Protein AF-A0A1X7AMV6-F1 (afdb_monomer_lite)

Foldseek 3Di:
DDDVPDDLVLLQVLLVQLLCLLQVVQLVVLQVQLVVLVPDPQSQVSLVVCVVVNVVSVVVSVVSHRVVLVVLVVVCVVPVDPVSVVVSVVSCCVRVNPVNCCPSNVSNCNSNVSSVCSNPPVVCVVVVVCVVVVVD

Secondary structure (DSSP, 8-state):
---TT--HHHHHHHHHHHHHIIIIIIIIHHHHHHHHHTTSS-HHHHHHHHHHHHHHHHHHHGGGS-HHHHHHHHHHHHH--HHHHHHHHHHIIIIISHHHHHHH-HHHHHHHHHHHHHHH-GGGHHHHHHHHHH--

Structure (mmCIF, N/CA/C/O backbone):
data_AF-A0A1X7AMV6-F1
#
_entry.id   AF-A0A1X7AMV6-F1
#
loop_
_atom_site.group_PDB
_atom_site.id
_atom_site.type_symbol
_atom_site.label_atom_id
_atom_site.label_alt_id
_atom_site.label_comp_id
_atom_site.label_asym_id
_atom_site.label_entity_id
_atom_site.label_seq_id
_atom_site.pdbx_PDB_ins_code
_atom_site.Cartn_x
_atom_site.Cartn_y
_atom_site.Cartn_z
_atom_site.occupancy
_atom_site.B_iso_or_equiv
_atom_site.auth_seq_id
_atom_site.auth_comp_id
_atom_site.auth_asym_id
_atom_site.auth_atom_id
_atom_site.pdbx_PDB_model_num
ATOM 1 N N . MET A 1 1 ? -23.800 1.524 16.140 1.00 41.34 1 MET A N 1
ATOM 2 C CA . MET A 1 1 ? -23.591 0.950 17.479 1.00 41.34 1 MET A CA 1
ATOM 3 C C . MET A 1 1 ? -22.561 1.845 18.140 1.00 41.34 1 MET A C 1
ATOM 5 O O . MET A 1 1 ? -21.385 1.708 17.845 1.00 41.34 1 MET A O 1
ATOM 9 N N . GLU A 1 2 ? -23.011 2.855 18.884 1.00 38.16 2 GLU A N 1
ATOM 10 C CA . GLU A 1 2 ? -22.119 3.739 19.643 1.00 38.16 2 GLU A CA 1
ATOM 11 C C . GLU A 1 2 ? -21.668 2.972 20.886 1.00 38.16 2 GLU A C 1
ATOM 13 O O . GLU A 1 2 ? -22.328 2.997 21.925 1.00 38.16 2 GLU A O 1
ATOM 18 N N . SER A 1 3 ? -20.580 2.209 20.779 1.00 48.19 3 SER A N 1
ATOM 19 C CA . SER A 1 3 ? -19.886 1.807 21.995 1.00 48.19 3 SER A CA 1
ATOM 20 C C . SER A 1 3 ? -19.134 3.044 22.480 1.00 48.19 3 SER A C 1
ATOM 22 O O . SER A 1 3 ? -18.329 3.614 21.750 1.00 48.19 3 SER A O 1
ATOM 24 N N . LYS A 1 4 ? -19.378 3.477 23.721 1.00 54.88 4 LYS A N 1
ATOM 25 C CA . LYS A 1 4 ? -18.646 4.568 24.404 1.00 54.88 4 LYS A CA 1
ATOM 26 C C . LYS A 1 4 ? -17.132 4.300 24.571 1.00 54.88 4 LYS A C 1
ATOM 28 O O . LYS A 1 4 ? -16.484 4.935 25.393 1.00 54.88 4 LYS A O 1
ATOM 33 N N . LEU A 1 5 ? -16.591 3.316 23.858 1.00 59.78 5 LEU A N 1
ATOM 34 C CA . LEU A 1 5 ? -15.212 2.863 23.929 1.00 59.78 5 LEU A CA 1
ATOM 35 C C . LEU A 1 5 ? -14.311 3.603 22.930 1.00 59.78 5 LEU A C 1
ATOM 37 O O . LEU A 1 5 ? -13.149 3.801 23.256 1.00 59.78 5 LEU A O 1
ATOM 41 N N . PHE A 1 6 ? -14.822 4.034 21.764 1.00 67.62 6 PHE A N 1
ATOM 42 C CA . PHE A 1 6 ? -14.016 4.692 20.721 1.00 67.62 6 PHE A CA 1
ATOM 43 C C . PHE A 1 6 ? -14.846 5.663 19.869 1.00 67.62 6 PHE A C 1
ATOM 45 O O . PHE A 1 6 ? -16.023 5.403 19.615 1.00 67.62 6 PHE A O 1
ATOM 52 N N . ASP A 1 7 ? -14.222 6.741 19.385 1.00 80.00 7 ASP A N 1
ATOM 53 C CA . ASP A 1 7 ? -14.816 7.629 18.379 1.00 80.00 7 ASP A CA 1
ATOM 54 C C . ASP A 1 7 ? -14.616 7.029 16.974 1.00 80.00 7 ASP A C 1
ATOM 56 O O . ASP A 1 7 ? -13.498 6.764 16.520 1.00 80.00 7 ASP A O 1
ATOM 60 N N . GLU A 1 8 ? -15.721 6.769 16.275 1.00 80.38 8 GLU A N 1
ATOM 61 C CA . GLU A 1 8 ? -15.685 6.207 14.927 1.00 80.38 8 GLU A CA 1
ATOM 62 C C . GLU A 1 8 ? -15.066 7.179 13.905 1.00 80.38 8 GLU A C 1
ATOM 64 O O . GLU A 1 8 ? -14.459 6.733 12.923 1.00 80.38 8 GLU A O 1
ATOM 69 N N . GLU A 1 9 ? -15.176 8.491 14.126 1.00 84.56 9 GLU A N 1
ATOM 70 C CA . GLU A 1 9 ? -14.576 9.488 13.241 1.00 84.56 9 GLU A CA 1
ATOM 71 C C . GLU A 1 9 ? -13.046 9.483 13.360 1.00 84.56 9 GLU A C 1
ATOM 73 O O . GLU A 1 9 ? -12.362 9.573 12.335 1.00 84.56 9 GLU A O 1
ATOM 78 N N . ASP A 1 10 ? -12.500 9.252 14.557 1.00 86.00 10 ASP A N 1
ATOM 79 C CA . ASP A 1 10 ? -11.055 9.096 14.766 1.00 86.00 10 ASP A CA 1
ATOM 80 C C . ASP A 1 10 ? -10.520 7.874 14.009 1.00 86.00 10 ASP A C 1
ATOM 82 O O . ASP A 1 10 ? -9.574 7.980 13.222 1.00 86.00 10 ASP A O 1
ATOM 86 N N . ILE A 1 11 ? -11.193 6.724 14.128 1.00 85.06 11 ILE A N 1
ATOM 87 C CA . ILE A 1 11 ? -10.824 5.491 13.408 1.00 85.06 11 ILE A CA 1
ATOM 88 C C . ILE A 1 11 ? -10.857 5.711 11.891 1.00 85.06 11 ILE A C 1
ATOM 90 O O . ILE A 1 11 ? -9.979 5.247 11.153 1.00 85.06 11 ILE A O 1
ATOM 94 N N . LYS A 1 12 ? -11.865 6.434 11.399 1.00 87.62 12 LYS A N 1
ATOM 95 C CA . LYS A 1 12 ? -11.992 6.772 9.980 1.00 87.62 12 LYS A CA 1
ATOM 96 C C . LYS A 1 12 ? -10.848 7.671 9.509 1.00 87.62 12 LYS A C 1
ATOM 98 O O . LYS A 1 12 ? -10.331 7.448 8.411 1.00 87.62 12 LYS A O 1
ATOM 103 N N . GLN A 1 13 ? -10.432 8.651 10.309 1.00 89.56 13 GLN A N 1
ATOM 104 C CA . GLN A 1 13 ? -9.290 9.510 9.994 1.00 89.56 13 GLN A CA 1
ATOM 105 C C . GLN A 1 13 ? -7.965 8.741 10.016 1.00 89.56 13 GLN A C 1
ATOM 107 O O . GLN A 1 13 ? -7.150 8.914 9.109 1.00 89.56 13 GLN A O 1
ATOM 112 N N . GLU A 1 14 ? -7.751 7.862 10.993 1.00 89.81 14 GLU A N 1
ATOM 113 C CA . GLU A 1 14 ? -6.565 7.003 11.054 1.00 89.81 14 GLU A CA 1
ATOM 114 C C . GLU A 1 14 ? -6.486 6.064 9.847 1.00 89.81 14 GLU A C 1
ATOM 116 O O . GLU A 1 14 ? -5.452 5.978 9.182 1.00 89.81 14 GLU A O 1
ATOM 121 N N . ALA A 1 15 ? -7.596 5.406 9.503 1.00 88.31 15 ALA A N 1
ATOM 122 C CA . ALA A 1 15 ? -7.674 4.551 8.326 1.00 88.31 15 ALA A CA 1
ATOM 123 C C . ALA A 1 15 ? -7.447 5.341 7.031 1.00 88.31 15 ALA A C 1
ATOM 125 O O . ALA A 1 15 ? -6.820 4.837 6.098 1.00 88.31 15 ALA A O 1
ATOM 126 N N . LYS A 1 16 ? -7.926 6.588 6.959 1.00 90.25 16 LYS A N 1
ATOM 127 C CA . LYS A 1 16 ? -7.638 7.477 5.831 1.00 90.25 16 LYS A CA 1
ATOM 128 C C . LYS A 1 16 ? -6.142 7.782 5.744 1.00 90.25 16 LYS A C 1
ATOM 130 O O . LYS A 1 16 ? -5.568 7.544 4.691 1.00 90.25 16 LYS A O 1
ATOM 135 N N . LYS A 1 17 ? -5.498 8.203 6.838 1.00 90.88 17 LYS A N 1
ATOM 136 C CA . LYS A 1 17 ? -4.045 8.464 6.878 1.00 90.88 17 LYS A CA 1
ATOM 137 C C . LYS A 1 17 ? -3.231 7.243 6.448 1.00 90.88 17 LYS A C 1
ATOM 139 O O . LYS A 1 17 ? -2.273 7.382 5.692 1.00 90.88 17 LYS A O 1
ATOM 144 N N . HIS A 1 18 ? -3.633 6.050 6.884 1.00 90.62 18 HIS A N 1
ATOM 145 C CA . HIS A 1 18 ? -3.000 4.804 6.464 1.00 90.62 18 HIS A CA 1
ATOM 146 C C . HIS A 1 18 ? -3.110 4.580 4.946 1.00 90.62 18 HIS A C 1
ATOM 148 O O . HIS A 1 18 ? -2.109 4.312 4.285 1.00 90.62 18 HIS A O 1
ATOM 154 N N . ASN A 1 19 ? -4.307 4.740 4.377 1.00 90.56 19 ASN A N 1
ATOM 155 C CA . ASN A 1 19 ? -4.531 4.607 2.933 1.00 90.56 19 ASN A CA 1
ATOM 156 C C . ASN A 1 19 ? -3.805 5.700 2.125 1.00 90.56 19 ASN A C 1
ATOM 158 O O . ASN A 1 19 ? -3.222 5.417 1.080 1.00 90.56 19 ASN A O 1
ATOM 162 N N . ASP A 1 20 ? -3.779 6.936 2.623 1.00 91.75 20 ASP A N 1
ATOM 163 C CA . ASP A 1 20 ? -3.054 8.048 2.002 1.00 91.75 20 ASP A CA 1
ATOM 164 C C . ASP A 1 20 ? -1.542 7.760 1.969 1.00 91.75 20 ASP A C 1
ATOM 166 O O . ASP A 1 20 ? -0.889 8.007 0.951 1.00 91.75 20 ASP A O 1
ATOM 170 N N . PHE A 1 21 ? -0.994 7.157 3.034 1.00 92.25 21 PHE A N 1
ATOM 171 C CA . PHE A 1 21 ? 0.393 6.686 3.076 1.00 92.25 21 PHE A CA 1
ATOM 172 C C . PHE A 1 21 ? 0.648 5.531 2.097 1.00 92.25 21 PHE A C 1
ATOM 174 O O . PHE A 1 21 ? 1.665 5.532 1.408 1.00 92.25 21 PHE A O 1
ATOM 181 N N . LEU A 1 22 ? -0.266 4.563 1.976 1.00 92.06 22 LEU A N 1
ATOM 182 C CA . LEU A 1 22 ? -0.136 3.487 0.985 1.00 92.06 22 LEU A CA 1
ATOM 183 C C . LEU A 1 22 ? -0.124 4.042 -0.444 1.00 92.06 22 LEU A C 1
ATOM 185 O O . LEU A 1 22 ? 0.738 3.675 -1.237 1.00 92.06 22 LEU A O 1
ATOM 189 N N . ASN A 1 23 ? -1.035 4.952 -0.781 1.00 93.19 23 ASN A N 1
ATOM 190 C CA . ASN A 1 23 ? -1.095 5.533 -2.120 1.00 93.19 23 ASN A CA 1
ATOM 191 C C . ASN A 1 23 ? 0.102 6.434 -2.428 1.00 93.19 23 ASN A C 1
ATOM 193 O O . ASN A 1 23 ? 0.735 6.284 -3.470 1.00 93.19 23 ASN A O 1
ATOM 197 N N . THR A 1 24 ? 0.408 7.370 -1.533 1.00 89.75 24 THR A N 1
ATOM 198 C CA . THR A 1 24 ? 1.400 8.421 -1.794 1.00 89.75 24 THR A CA 1
ATOM 199 C C . THR A 1 24 ? 2.798 7.979 -1.391 1.00 89.75 24 THR A C 1
ATOM 201 O O . THR A 1 24 ? 3.740 8.116 -2.160 1.00 89.75 24 THR A O 1
ATOM 204 N N . GLY A 1 25 ? 2.947 7.420 -0.192 1.00 88.88 25 GLY A N 1
ATOM 205 C CA . GLY A 1 25 ? 4.232 6.936 0.299 1.00 88.88 25 GLY A CA 1
ATOM 206 C C . GLY A 1 25 ? 4.694 5.716 -0.484 1.00 88.88 25 GLY A C 1
ATOM 207 O O . GLY A 1 25 ? 5.783 5.720 -1.038 1.00 88.88 25 GLY A O 1
ATOM 208 N N . VAL A 1 26 ? 3.866 4.677 -0.582 1.00 92.88 26 VAL A N 1
ATOM 209 C CA . VAL A 1 26 ? 4.289 3.447 -1.264 1.00 92.88 26 VAL A CA 1
ATOM 210 C C . VAL A 1 26 ? 4.036 3.521 -2.771 1.00 92.88 26 VAL A C 1
ATOM 212 O O . VAL A 1 26 ? 4.968 3.336 -3.549 1.00 92.88 26 VAL A O 1
ATOM 215 N N . GLY A 1 27 ? 2.802 3.797 -3.196 1.00 94.44 27 GLY A N 1
ATOM 216 C CA . GLY A 1 27 ? 2.397 3.753 -4.604 1.00 94.44 27 GLY A CA 1
ATOM 217 C C . GLY A 1 27 ? 3.162 4.731 -5.488 1.00 94.44 27 GLY A C 1
ATOM 218 O O . GLY A 1 27 ? 3.868 4.315 -6.405 1.00 94.44 27 GLY A O 1
ATOM 219 N N . LEU A 1 28 ? 3.067 6.027 -5.189 1.00 95.25 28 LEU A N 1
ATOM 220 C CA . LEU A 1 28 ? 3.703 7.072 -5.994 1.00 95.25 28 LEU A CA 1
ATOM 221 C C . LEU A 1 28 ? 5.232 6.946 -6.013 1.00 95.25 28 LEU A C 1
ATOM 223 O O . LEU A 1 28 ? 5.836 7.102 -7.074 1.00 95.25 28 LEU A O 1
ATOM 227 N N . ILE A 1 29 ? 5.866 6.637 -4.876 1.00 94.69 29 ILE A N 1
ATOM 228 C CA . ILE A 1 29 ? 7.326 6.467 -4.831 1.00 94.69 29 ILE A CA 1
ATOM 229 C C . ILE A 1 29 ? 7.749 5.229 -5.625 1.00 94.69 29 ILE A C 1
ATOM 231 O O . ILE A 1 29 ? 8.671 5.325 -6.431 1.00 94.69 29 ILE A O 1
ATOM 235 N N . SER A 1 30 ? 7.057 4.095 -5.469 1.00 95.19 30 SER A N 1
ATOM 236 C CA . SER A 1 30 ? 7.356 2.879 -6.244 1.00 95.19 30 SER A CA 1
ATOM 237 C C . SER A 1 30 ? 7.195 3.123 -7.743 1.00 95.19 30 SER A C 1
ATOM 239 O O . SER A 1 30 ? 8.060 2.732 -8.523 1.00 95.19 30 SER A O 1
ATOM 241 N N . PHE A 1 31 ? 6.137 3.834 -8.145 1.00 95.62 31 PHE A N 1
ATOM 242 C CA . PHE A 1 31 ? 5.919 4.225 -9.535 1.00 95.62 31 PHE A CA 1
ATOM 243 C C . PHE A 1 31 ? 7.034 5.137 -10.061 1.00 95.62 31 PHE A C 1
ATOM 245 O O . PHE A 1 31 ? 7.583 4.887 -11.129 1.00 95.62 31 PHE A O 1
ATOM 252 N N . THR A 1 32 ? 7.409 6.167 -9.301 1.00 95.38 32 THR A N 1
ATOM 253 C CA . THR A 1 32 ? 8.454 7.121 -9.702 1.00 95.38 32 THR A CA 1
ATOM 254 C C . THR A 1 32 ? 9.815 6.435 -9.824 1.00 95.38 32 THR A C 1
ATOM 256 O O . THR A 1 32 ? 10.546 6.675 -10.785 1.00 95.38 32 THR A O 1
ATOM 259 N N . LEU A 1 33 ? 10.148 5.538 -8.889 1.00 94.44 33 LEU A N 1
ATOM 260 C CA . LEU A 1 33 ? 11.366 4.732 -8.955 1.00 94.44 33 LEU A CA 1
ATOM 261 C C . LEU A 1 33 ? 11.354 3.814 -10.174 1.00 94.44 33 LEU A C 1
ATOM 263 O O . LEU A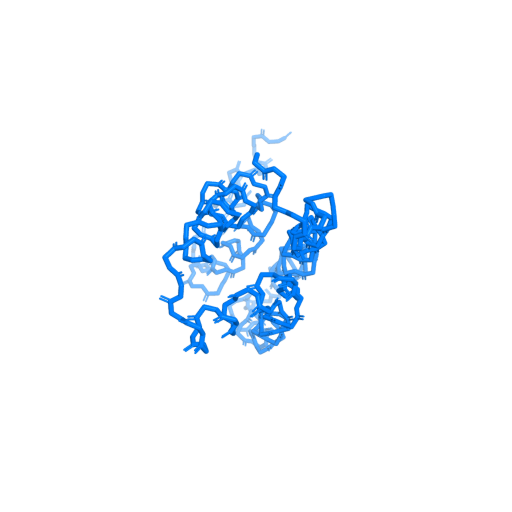 1 33 ? 12.330 3.791 -10.915 1.00 94.44 33 LEU A O 1
ATOM 267 N N . ALA A 1 34 ? 10.249 3.109 -10.417 1.00 93.31 34 ALA A N 1
ATOM 268 C CA . ALA A 1 34 ? 10.092 2.250 -11.586 1.00 93.31 34 ALA A CA 1
ATOM 269 C C . ALA A 1 34 ? 10.265 3.032 -12.894 1.00 93.31 34 ALA A C 1
ATOM 271 O O . ALA A 1 34 ? 11.032 2.617 -13.757 1.00 93.31 34 ALA A O 1
ATOM 272 N N . LEU A 1 35 ? 9.613 4.193 -13.012 1.00 94.19 35 LEU A N 1
ATOM 273 C CA . LEU A 1 35 ? 9.729 5.070 -14.175 1.00 94.19 35 LEU A CA 1
ATOM 274 C C . LEU A 1 35 ? 11.170 5.555 -14.374 1.00 94.19 35 LEU A C 1
ATOM 276 O O . LEU A 1 35 ? 11.662 5.589 -15.494 1.00 94.19 35 LEU A O 1
ATOM 280 N N . THR A 1 36 ? 11.867 5.873 -13.284 1.00 93.88 36 THR A N 1
ATOM 281 C CA . THR A 1 36 ? 13.280 6.272 -13.326 1.00 93.88 36 THR A CA 1
ATOM 282 C C . THR A 1 36 ? 14.180 5.113 -13.759 1.00 93.88 36 THR A C 1
ATOM 284 O O . THR A 1 36 ? 15.126 5.326 -14.512 1.00 93.88 36 THR A O 1
ATOM 287 N N . CYS A 1 37 ? 13.882 3.882 -13.327 1.00 92.69 37 CYS A N 1
ATOM 288 C CA . CYS A 1 37 ? 14.634 2.686 -13.713 1.00 92.69 37 CYS A CA 1
ATOM 289 C C . CY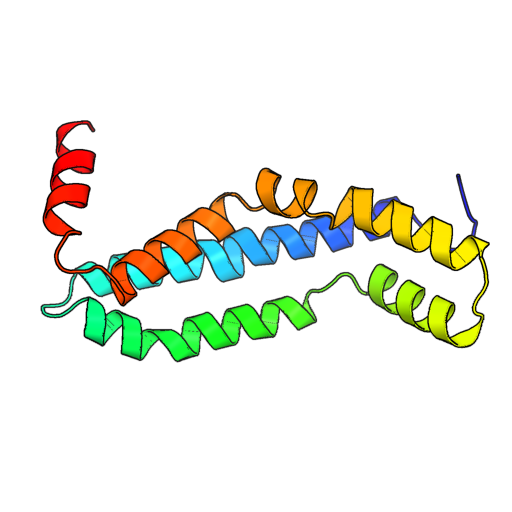S A 1 37 ? 14.576 2.435 -15.226 1.00 92.69 37 CYS A C 1
ATOM 291 O O . CYS A 1 37 ? 15.577 2.012 -15.795 1.00 92.69 37 CYS A O 1
ATOM 293 N N . LEU A 1 38 ? 13.456 2.756 -15.885 1.00 89.94 38 LEU A N 1
ATOM 294 C CA . LEU A 1 38 ? 13.305 2.620 -17.341 1.00 89.94 38 LEU A CA 1
ATOM 295 C C . LEU A 1 38 ? 14.276 3.486 -18.154 1.00 89.94 38 LEU A C 1
ATOM 297 O O . LEU A 1 38 ? 14.554 3.163 -19.302 1.00 89.94 38 LEU A O 1
ATOM 301 N N . SER A 1 39 ? 14.821 4.555 -17.571 1.00 90.00 39 SER A N 1
ATOM 302 C CA . SER A 1 39 ? 15.792 5.429 -18.241 1.00 90.00 39 SER A CA 1
ATOM 303 C C . SER A 1 39 ? 17.220 4.867 -18.264 1.00 90.00 39 SER A C 1
ATOM 305 O O . SER A 1 39 ? 18.107 5.484 -18.853 1.00 90.00 39 SER A O 1
ATOM 307 N N . PHE A 1 40 ? 17.482 3.743 -17.590 1.00 89.50 40 PHE A N 1
ATOM 308 C CA . PHE A 1 40 ? 18.797 3.102 -17.566 1.00 89.50 40 PHE A CA 1
ATOM 309 C C . PHE A 1 40 ? 18.922 2.038 -18.659 1.00 89.50 40 PHE A C 1
ATOM 311 O O . PHE A 1 40 ? 17.936 1.459 -19.093 1.00 89.50 40 PHE A O 1
ATOM 318 N N . ASN A 1 41 ? 20.161 1.714 -19.041 1.00 87.62 41 ASN A N 1
ATOM 319 C CA . ASN A 1 41 ? 20.448 0.665 -20.031 1.00 87.62 41 ASN A CA 1
ATOM 320 C C . ASN A 1 41 ? 19.981 -0.736 -19.593 1.00 87.62 41 ASN A C 1
ATOM 322 O O . ASN A 1 41 ? 19.772 -1.601 -20.433 1.00 87.62 41 ASN A O 1
ATOM 326 N N . ASP A 1 42 ? 19.881 -0.969 -18.282 1.00 88.31 42 ASP A N 1
ATOM 327 C CA . ASP A 1 42 ? 19.351 -2.204 -17.699 1.00 88.31 42 ASP A CA 1
ATOM 328 C C . ASP A 1 42 ? 18.369 -1.843 -16.565 1.00 88.31 42 ASP A C 1
ATOM 330 O O . ASP A 1 42 ? 18.757 -1.754 -15.390 1.00 88.31 42 ASP A O 1
ATOM 334 N N . PRO A 1 43 ? 17.097 -1.572 -16.913 1.00 90.25 43 PRO A N 1
ATOM 335 C CA . PRO A 1 43 ? 16.043 -1.213 -15.971 1.00 90.25 43 PRO A CA 1
ATOM 336 C C . PRO A 1 43 ? 15.807 -2.251 -14.884 1.00 90.25 43 PRO A C 1
ATOM 338 O O . PRO A 1 43 ? 15.478 -1.886 -13.756 1.00 90.25 43 PRO A O 1
ATOM 341 N N . GLN A 1 44 ? 16.018 -3.534 -15.184 1.00 90.75 44 GLN A N 1
ATOM 342 C CA . GLN A 1 44 ? 15.842 -4.604 -14.213 1.00 90.75 44 GLN A CA 1
ATOM 343 C C . GLN A 1 44 ? 16.898 -4.525 -13.108 1.00 90.75 44 GLN A C 1
ATOM 345 O O . GLN A 1 44 ? 16.561 -4.593 -11.924 1.00 90.75 44 GLN A O 1
ATOM 350 N N . LYS A 1 45 ? 18.176 -4.341 -13.466 1.00 89.19 45 LYS A N 1
ATOM 351 C CA . LYS A 1 45 ? 19.248 -4.156 -12.473 1.00 89.19 45 LYS A CA 1
ATOM 352 C C . LYS A 1 45 ? 19.064 -2.872 -11.670 1.00 89.19 45 LYS A C 1
ATOM 354 O O . LYS A 1 45 ? 19.286 -2.887 -10.459 1.00 89.19 45 LYS A O 1
ATOM 359 N N . ALA A 1 46 ? 18.634 -1.786 -12.314 1.00 93.50 46 ALA A N 1
ATOM 360 C CA . ALA A 1 46 ? 18.311 -0.538 -11.624 1.00 93.50 46 ALA A CA 1
ATOM 361 C C . ALA A 1 46 ? 17.160 -0.737 -10.622 1.00 93.50 46 ALA A C 1
ATOM 363 O O . ALA A 1 46 ? 17.282 -0.364 -9.454 1.00 93.50 46 ALA A O 1
ATOM 364 N N . ALA A 1 47 ? 16.087 -1.419 -11.033 1.00 93.44 47 ALA A N 1
ATOM 365 C CA . ALA A 1 47 ? 14.979 -1.757 -10.152 1.00 93.44 47 ALA A CA 1
ATOM 366 C C . ALA A 1 47 ? 15.447 -2.638 -8.992 1.00 93.44 47 ALA A C 1
ATOM 368 O O . ALA A 1 47 ? 15.145 -2.319 -7.847 1.00 93.44 47 ALA A O 1
ATOM 369 N N . LEU A 1 48 ? 16.249 -3.676 -9.243 1.00 93.31 48 LEU A N 1
ATOM 370 C CA . LEU A 1 48 ? 16.796 -4.542 -8.196 1.00 93.31 48 LEU A CA 1
ATOM 371 C C . LEU A 1 48 ? 17.618 -3.754 -7.164 1.00 93.31 48 LEU A C 1
ATOM 373 O O . LEU A 1 48 ? 17.500 -4.004 -5.966 1.00 93.31 48 LEU A O 1
ATOM 377 N N . LEU A 1 49 ? 18.400 -2.765 -7.606 1.00 94.00 49 LEU A N 1
ATOM 378 C CA . LEU A 1 49 ? 19.141 -1.868 -6.717 1.00 94.00 49 LEU A CA 1
ATOM 379 C C . LEU A 1 49 ? 18.208 -0.976 -5.881 1.00 94.00 49 LEU A C 1
ATOM 381 O O . LEU A 1 49 ? 18.485 -0.718 -4.711 1.00 94.00 49 LEU A O 1
ATOM 385 N N . CYS A 1 50 ? 17.090 -0.528 -6.456 1.00 93.62 50 CYS A N 1
ATOM 386 C CA . CYS A 1 50 ? 16.068 0.255 -5.758 1.00 93.62 50 CYS A CA 1
ATOM 387 C C . CYS A 1 50 ? 15.142 -0.591 -4.862 1.00 93.62 50 CYS A C 1
ATOM 389 O O . CYS A 1 50 ? 14.411 -0.029 -4.043 1.00 93.62 50 CYS A O 1
ATOM 391 N N . PHE A 1 51 ? 15.173 -1.923 -4.964 1.00 92.94 51 PHE A N 1
ATOM 392 C CA . PHE A 1 51 ? 14.267 -2.817 -4.234 1.00 92.94 51 PHE A CA 1
ATOM 393 C C . PHE A 1 51 ? 14.325 -2.656 -2.709 1.00 92.94 51 PHE A C 1
ATOM 395 O O . PHE A 1 51 ? 13.261 -2.572 -2.090 1.00 92.94 51 PHE A O 1
ATOM 402 N N . PRO A 1 52 ? 15.504 -2.521 -2.069 1.00 94.25 52 PRO A N 1
ATOM 403 C CA . PRO A 1 52 ? 15.579 -2.266 -0.632 1.00 94.25 52 PRO A CA 1
ATOM 404 C C . PRO A 1 52 ? 14.877 -0.970 -0.203 1.00 94.25 52 PRO A C 1
ATOM 406 O O . PRO A 1 52 ? 14.330 -0.916 0.897 1.00 94.25 52 PRO A O 1
ATOM 409 N N . ILE A 1 53 ? 14.847 0.056 -1.063 1.00 93.56 53 ILE A N 1
ATOM 410 C CA . ILE A 1 53 ? 14.158 1.325 -0.784 1.00 93.56 53 ILE A CA 1
ATOM 411 C C . ILE A 1 53 ? 12.646 1.091 -0.769 1.00 93.56 53 ILE A C 1
ATOM 413 O O . ILE A 1 53 ? 11.981 1.431 0.209 1.00 93.56 53 ILE A O 1
ATOM 417 N N . VAL A 1 54 ? 12.113 0.449 -1.813 1.00 92.81 54 VAL A N 1
ATOM 418 C CA . VAL A 1 54 ? 10.684 0.102 -1.903 1.00 92.81 54 VAL A CA 1
ATOM 419 C C . VAL A 1 54 ? 10.267 -0.789 -0.729 1.00 92.81 54 VAL A C 1
ATOM 421 O O . VAL A 1 54 ? 9.249 -0.533 -0.083 1.00 92.81 54 VAL A O 1
ATOM 424 N N . LEU A 1 55 ? 11.087 -1.787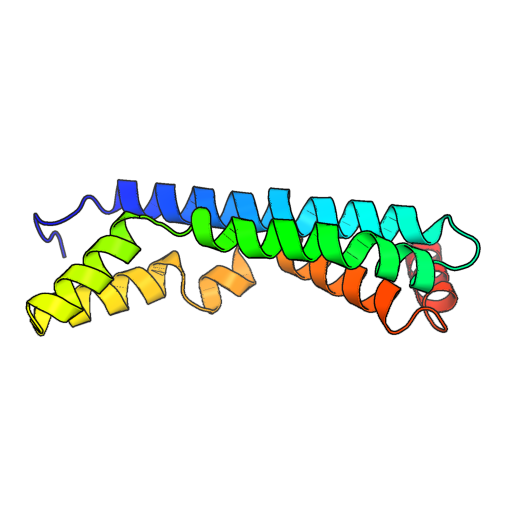 -0.387 1.00 92.25 55 LEU A N 1
ATOM 425 C CA . LEU A 1 55 ? 10.852 -2.663 0.758 1.00 92.25 55 LEU A CA 1
ATOM 426 C C . LEU A 1 55 ? 10.872 -1.894 2.088 1.00 92.25 55 LEU A C 1
ATOM 428 O O . LEU A 1 55 ? 10.015 -2.127 2.939 1.00 92.25 55 LEU A O 1
ATOM 432 N N . GLY A 1 56 ? 11.802 -0.956 2.271 1.00 93.06 56 GLY A N 1
ATOM 433 C CA . GLY A 1 56 ? 11.872 -0.112 3.465 1.00 93.06 56 GLY A CA 1
ATOM 434 C C . GLY A 1 56 ? 10.607 0.727 3.670 1.00 93.06 56 GLY A C 1
ATOM 435 O O . GLY A 1 56 ? 10.071 0.780 4.779 1.00 93.06 56 GLY A O 1
ATOM 436 N N . ILE A 1 57 ? 10.076 1.314 2.596 1.00 91.50 57 ILE A N 1
ATOM 437 C CA . ILE A 1 57 ? 8.832 2.100 2.636 1.00 91.50 57 ILE A CA 1
ATOM 438 C C . ILE A 1 57 ? 7.627 1.190 2.933 1.00 91.50 57 ILE A C 1
ATOM 440 O O . ILE A 1 57 ? 6.783 1.529 3.765 1.00 91.50 57 ILE A O 1
ATOM 444 N N . LEU A 1 58 ? 7.572 -0.004 2.330 1.00 88.81 58 LEU A N 1
ATOM 445 C CA . LEU A 1 58 ? 6.551 -1.015 2.632 1.00 88.81 58 LEU A CA 1
ATOM 446 C C . LEU A 1 58 ? 6.575 -1.442 4.106 1.00 88.81 58 LEU A C 1
ATOM 448 O O . LEU A 1 58 ? 5.526 -1.562 4.740 1.00 88.81 58 LEU A O 1
ATOM 452 N N . LEU A 1 59 ? 7.760 -1.639 4.685 1.00 89.56 59 LEU A N 1
ATOM 453 C CA . LEU A 1 59 ? 7.894 -1.944 6.110 1.00 89.56 59 LEU A CA 1
ATOM 454 C C . LEU A 1 59 ? 7.431 -0.768 6.980 1.00 89.56 59 LEU A C 1
ATOM 456 O O . LEU A 1 59 ? 6.761 -0.986 7.990 1.00 89.56 59 LEU A O 1
ATOM 460 N N . GLN A 1 60 ? 7.706 0.470 6.567 1.00 89.06 60 GLN A N 1
ATOM 461 C CA . GLN A 1 60 ? 7.243 1.672 7.261 1.00 89.06 60 GLN A CA 1
ATOM 462 C C . GLN A 1 60 ? 5.713 1.842 7.213 1.00 89.06 60 GLN A C 1
ATOM 464 O O . GLN A 1 60 ? 5.134 2.405 8.148 1.00 89.06 60 GLN A O 1
ATOM 469 N N . ALA A 1 61 ? 5.029 1.289 6.204 1.00 85.38 61 ALA A N 1
ATOM 470 C CA . ALA A 1 61 ? 3.564 1.269 6.157 1.00 85.38 61 ALA A CA 1
ATOM 471 C C . ALA A 1 61 ? 2.952 0.536 7.362 1.00 85.38 61 ALA A C 1
ATOM 473 O O . ALA A 1 61 ? 1.876 0.908 7.830 1.00 85.38 61 ALA A O 1
ATOM 474 N N . ARG A 1 62 ? 3.664 -0.447 7.938 1.00 81.81 62 ARG A N 1
ATOM 475 C CA . ARG A 1 62 ? 3.225 -1.144 9.161 1.00 81.81 62 ARG A CA 1
ATOM 476 C C . ARG A 1 62 ? 3.176 -0.222 10.378 1.00 81.81 62 ARG A C 1
ATOM 478 O O . ARG A 1 62 ? 2.339 -0.429 11.250 1.00 81.81 62 ARG A O 1
ATOM 485 N N . ASN A 1 63 ? 4.038 0.791 10.431 1.00 82.94 63 ASN A N 1
ATOM 486 C CA . ASN A 1 63 ? 4.054 1.767 11.524 1.00 82.94 63 ASN A CA 1
ATOM 487 C C . ASN A 1 63 ? 2.924 2.795 11.401 1.00 82.94 63 ASN A C 1
ATOM 489 O O . ASN A 1 63 ? 2.529 3.379 12.401 1.00 82.94 63 ASN A O 1
ATOM 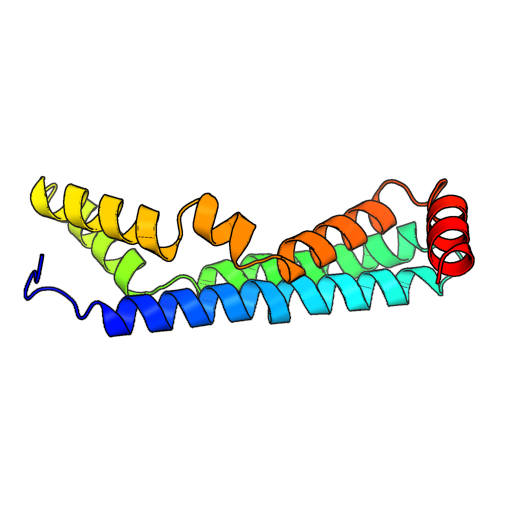493 N N . HIS A 1 64 ? 2.376 2.974 10.197 1.00 82.94 64 HIS A N 1
ATOM 494 C CA . HIS A 1 64 ? 1.222 3.835 9.931 1.00 82.94 64 HIS A CA 1
ATOM 495 C C . HIS A 1 64 ? -0.115 3.098 10.076 1.00 82.94 64 HIS A C 1
ATOM 497 O O . HIS A 1 64 ? -1.148 3.615 9.654 1.00 82.94 64 HIS A O 1
ATOM 503 N N . PHE A 1 65 ? -0.114 1.869 10.598 1.00 84.44 65 PHE A N 1
ATOM 504 C CA . PHE A 1 65 ? -1.349 1.136 10.854 1.00 84.44 65 PHE A CA 1
ATOM 505 C C . PHE A 1 65 ? -2.181 1.861 11.930 1.00 84.44 65 PHE A C 1
ATOM 507 O O . PHE A 1 65 ? -1.586 2.293 12.921 1.00 84.44 65 PHE A O 1
ATOM 514 N N . PRO A 1 66 ? -3.517 1.977 11.780 1.00 85.12 66 PRO A N 1
ATOM 515 C CA . PRO A 1 66 ? -4.364 2.716 12.718 1.00 85.12 66 PRO A CA 1
ATOM 516 C C . PRO A 1 66 ? -4.160 2.266 14.177 1.00 85.12 66 PRO A C 1
ATOM 518 O O . PRO A 1 66 ? -4.406 1.089 14.485 1.00 85.12 66 PRO A O 1
ATOM 521 N N . PRO A 1 67 ? -3.676 3.149 15.073 1.00 84.25 67 PRO A N 1
ATOM 522 C CA . PRO A 1 67 ? -3.374 2.778 16.451 1.00 84.25 67 PRO A CA 1
ATOM 523 C C . PRO A 1 67 ? -4.618 2.325 17.213 1.00 84.25 67 PRO A C 1
ATOM 525 O O . PRO A 1 67 ? -4.526 1.344 17.948 1.00 84.25 67 PRO A O 1
ATOM 528 N N . THR A 1 68 ? -5.794 2.900 16.950 1.00 83.69 68 THR A N 1
ATOM 529 C CA . THR A 1 68 ? -7.029 2.492 17.633 1.00 83.69 68 THR A CA 1
ATOM 530 C C . THR A 1 68 ? -7.394 1.035 17.315 1.00 83.69 68 THR A C 1
ATOM 532 O O . THR A 1 68 ? -7.729 0.244 18.197 1.00 83.69 68 THR A O 1
ATOM 535 N N . LEU A 1 69 ? -7.237 0.604 16.058 1.00 82.62 69 LEU A N 1
ATOM 536 C CA . LEU A 1 69 ? -7.447 -0.802 15.678 1.00 82.62 69 LEU A CA 1
ATOM 537 C C . LEU A 1 69 ? -6.387 -1.735 16.276 1.00 82.62 69 LEU A C 1
ATOM 539 O O . LEU A 1 69 ? -6.674 -2.899 16.575 1.00 82.62 69 LEU A O 1
ATOM 543 N N . ARG A 1 70 ? -5.161 -1.238 16.469 1.00 84.25 70 ARG A N 1
ATOM 544 C CA . ARG A 1 70 ? -4.101 -1.981 17.157 1.00 84.25 70 ARG A CA 1
ATOM 545 C C . ARG A 1 70 ? -4.438 -2.187 18.633 1.00 84.25 70 ARG A C 1
ATOM 547 O O . ARG A 1 70 ? -4.251 -3.298 19.125 1.00 84.25 70 ARG A O 1
ATOM 554 N N . GLU A 1 71 ? -4.951 -1.164 19.306 1.00 86.12 71 GLU A N 1
ATOM 555 C CA . GLU A 1 71 ? -5.376 -1.226 20.707 1.00 86.12 71 GLU A CA 1
ATOM 556 C C . GLU A 1 71 ? -6.561 -2.170 20.894 1.00 86.12 71 GLU A C 1
ATOM 558 O O . GLU A 1 71 ? -6.497 -3.058 21.740 1.00 86.12 71 GLU A O 1
ATOM 563 N N . ILE A 1 72 ? -7.580 -2.096 20.029 1.00 84.50 72 ILE A N 1
ATOM 564 C CA . ILE A 1 72 ? -8.720 -3.028 20.048 1.00 84.50 72 ILE A CA 1
ATOM 565 C C . ILE A 1 72 ? -8.248 -4.485 19.915 1.00 84.50 72 ILE A C 1
ATOM 567 O O . ILE A 1 72 ? -8.770 -5.380 20.577 1.00 84.50 72 ILE A O 1
ATOM 571 N N . LYS A 1 73 ? -7.221 -4.742 19.096 1.00 84.31 73 LYS A N 1
ATOM 572 C CA . LYS A 1 73 ? -6.633 -6.080 18.932 1.00 84.31 73 LYS A CA 1
ATOM 573 C C . LYS A 1 73 ? -5.842 -6.553 20.158 1.00 84.31 73 LYS A C 1
ATOM 575 O O . LYS A 1 73 ? -5.678 -7.759 20.337 1.00 84.31 73 LYS A O 1
ATOM 580 N N . ILE A 1 74 ? -5.308 -5.638 20.967 1.00 86.44 74 ILE A N 1
ATOM 581 C CA . ILE A 1 74 ? -4.665 -5.963 22.248 1.00 86.44 74 ILE A CA 1
ATOM 582 C C . ILE A 1 74 ? -5.744 -6.246 23.296 1.00 86.44 74 ILE A C 1
ATOM 584 O O . ILE A 1 74 ? -5.728 -7.321 23.890 1.00 86.44 74 ILE A O 1
ATOM 588 N N . LEU A 1 75 ? -6.739 -5.362 23.412 1.00 85.31 75 LEU A N 1
ATOM 589 C CA . LEU A 1 75 ? -7.901 -5.519 24.290 1.00 85.31 75 LEU A CA 1
ATOM 590 C C . LEU A 1 75 ? -8.609 -6.858 24.073 1.00 85.31 75 LEU A C 1
ATOM 592 O O . LEU A 1 75 ? -8.856 -7.581 25.033 1.00 85.31 75 LEU A O 1
ATOM 596 N N . GLU A 1 76 ? -8.859 -7.241 22.819 1.00 86.19 76 GLU A N 1
ATOM 597 C CA . GLU A 1 76 ? -9.427 -8.546 22.456 1.00 86.19 76 GLU A CA 1
ATOM 598 C C . GLU A 1 76 ? -8.618 -9.721 23.024 1.00 86.19 76 GLU A C 1
ATOM 600 O O . GLU A 1 76 ? -9.191 -10.699 23.502 1.00 86.19 76 GLU A O 1
ATOM 605 N N . LYS A 1 77 ? -7.282 -9.650 22.975 1.00 85.00 77 LYS A N 1
ATOM 606 C CA . LYS A 1 77 ? -6.415 -10.722 23.482 1.00 85.00 77 LYS A CA 1
ATOM 607 C C . LYS A 1 77 ? -6.445 -10.818 25.003 1.00 85.00 77 LYS A C 1
ATOM 609 O O . LYS A 1 77 ? -6.304 -11.920 25.529 1.00 85.00 77 LYS A O 1
ATOM 614 N N . GLU A 1 78 ? -6.599 -9.684 25.677 1.00 87.81 78 GLU A N 1
ATOM 615 C CA . GLU A 1 78 ? -6.600 -9.587 27.137 1.00 87.81 78 GLU A CA 1
ATOM 616 C C . GLU A 1 78 ? -7.946 -9.992 27.740 1.00 87.81 78 GLU A C 1
ATOM 618 O O . GLU A 1 78 ? -7.984 -10.800 28.664 1.00 87.81 78 GLU A O 1
ATOM 623 N N . THR A 1 79 ? -9.051 -9.479 27.195 1.00 85.38 79 THR A N 1
ATOM 624 C CA . THR A 1 79 ? -10.399 -9.729 27.737 1.00 85.38 79 THR A CA 1
ATOM 625 C C . THR A 1 79 ? -11.080 -10.954 27.142 1.00 85.38 79 THR A C 1
ATOM 627 O O . THR A 1 79 ? -11.901 -11.565 27.820 1.00 85.38 79 THR A O 1
ATOM 630 N N . LYS A 1 80 ? -10.758 -11.334 25.895 1.00 82.56 80 LYS A N 1
ATOM 631 C CA . LYS A 1 80 ? -11.482 -12.364 25.119 1.00 82.56 80 LYS A CA 1
ATOM 632 C C . LYS A 1 80 ? -13.002 -12.143 25.078 1.00 82.56 80 LYS A C 1
ATOM 634 O O . LYS A 1 80 ? -13.758 -13.094 24.898 1.00 82.56 80 LYS A O 1
ATOM 639 N N . ASP A 1 81 ? -13.434 -10.895 25.242 1.00 85.69 81 ASP A N 1
ATOM 640 C CA . ASP A 1 81 ? -14.839 -10.513 25.231 1.00 85.69 81 ASP A CA 1
ATOM 641 C C . ASP A 1 81 ? -15.398 -10.619 23.805 1.00 85.69 81 ASP A C 1
ATOM 643 O O . ASP A 1 81 ? -14.830 -10.099 22.838 1.00 85.69 81 ASP A O 1
ATOM 647 N N . GLU A 1 82 ? -16.530 -11.304 23.682 1.00 86.31 82 GLU A N 1
ATOM 648 C CA . GLU A 1 82 ? -17.228 -11.539 22.425 1.00 86.31 82 GLU A CA 1
ATOM 649 C C . GLU A 1 82 ? -17.688 -10.223 21.775 1.00 86.31 82 GLU A C 1
ATOM 651 O O . GLU A 1 82 ? -17.579 -10.060 20.556 1.00 86.31 82 GLU A O 1
ATOM 656 N N . HIS A 1 83 ? -18.064 -9.228 22.585 1.00 83.81 83 HIS A N 1
ATOM 657 C CA . HIS A 1 83 ? -18.439 -7.898 22.108 1.00 83.81 83 HIS A CA 1
ATOM 658 C C . HIS A 1 83 ? -17.245 -7.150 21.488 1.00 83.81 83 HIS A C 1
ATOM 660 O O . HIS A 1 83 ? -17.366 -6.520 20.434 1.00 83.81 83 HIS A O 1
ATOM 666 N N . VAL A 1 84 ? -16.054 -7.249 22.090 1.00 82.88 84 VAL A N 1
ATOM 667 C CA . VAL A 1 84 ? -14.824 -6.627 21.560 1.00 82.88 84 VAL A CA 1
ATOM 668 C C . VAL A 1 84 ? -14.411 -7.279 20.237 1.00 82.88 84 VAL A C 1
ATOM 670 O O . VAL A 1 84 ? -14.008 -6.587 19.297 1.00 82.88 84 VAL A O 1
ATOM 673 N N . ILE A 1 85 ? -14.571 -8.602 20.122 1.00 85.81 85 ILE A N 1
ATOM 674 C CA . ILE A 1 85 ? -14.314 -9.344 18.881 1.00 85.81 85 ILE A CA 1
ATOM 675 C C . ILE A 1 85 ? -15.239 -8.862 17.756 1.00 85.81 85 ILE A C 1
ATOM 677 O O . ILE A 1 85 ? -14.780 -8.669 16.621 1.00 85.81 85 ILE A O 1
ATOM 681 N N . GLU A 1 86 ? -16.527 -8.677 18.046 1.00 86.75 86 GLU A N 1
ATOM 682 C CA . GLU A 1 86 ? -17.519 -8.240 17.063 1.00 86.75 86 GLU A CA 1
ATOM 683 C C . GLU A 1 86 ? -17.252 -6.807 16.586 1.00 86.75 86 GLU A C 1
ATOM 685 O O . GLU A 1 86 ? -17.171 -6.563 15.376 1.00 86.75 86 GLU A O 1
ATOM 690 N N . VAL A 1 87 ? -16.995 -5.885 17.520 1.00 85.19 87 VAL A N 1
ATOM 691 C CA . VAL A 1 87 ? -16.630 -4.495 17.211 1.00 85.19 87 VAL A CA 1
ATOM 692 C C . VAL A 1 87 ? -15.362 -4.443 16.359 1.00 85.19 87 VAL A C 1
ATOM 694 O O . VAL A 1 87 ? -15.352 -3.771 15.324 1.00 85.19 87 VAL A O 1
ATOM 697 N N . ARG A 1 88 ? -14.316 -5.211 16.708 1.00 86.00 88 ARG A N 1
ATOM 698 C CA . ARG A 1 88 ? -13.095 -5.290 15.893 1.00 86.00 88 ARG A CA 1
ATOM 699 C C . ARG A 1 88 ? -13.410 -5.742 14.473 1.00 86.00 88 ARG A C 1
ATOM 701 O O . ARG A 1 88 ? -12.997 -5.081 13.529 1.00 86.00 88 ARG A O 1
ATOM 708 N N . LYS A 1 89 ? -14.131 -6.858 14.305 1.00 86.12 89 LYS A N 1
ATOM 709 C CA . LYS A 1 89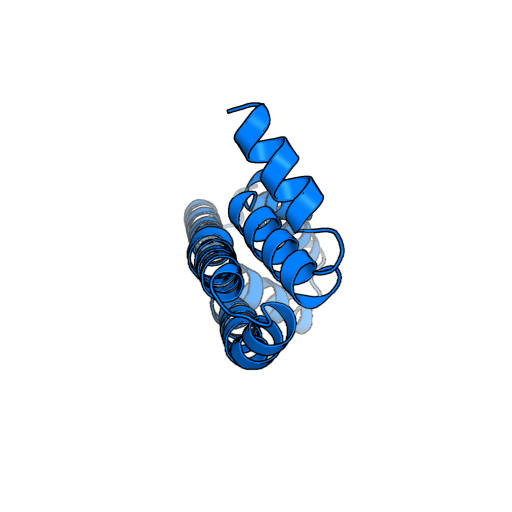 ? -14.456 -7.412 12.977 1.00 86.12 89 LYS A CA 1
ATOM 710 C C . LYS A 1 89 ? -15.245 -6.418 12.128 1.00 86.12 89 LYS A C 1
ATOM 712 O O . LYS A 1 89 ? -14.985 -6.312 10.928 1.00 86.12 89 LYS A O 1
ATOM 717 N N . TYR A 1 90 ? -16.191 -5.701 12.731 1.00 86.56 90 TYR A N 1
ATOM 718 C CA . TYR A 1 90 ? -16.956 -4.663 12.049 1.00 86.56 90 TYR A CA 1
ATOM 719 C C . TYR A 1 90 ? -16.050 -3.521 11.566 1.00 86.56 90 TYR A C 1
ATOM 721 O O . TYR A 1 90 ? -16.084 -3.181 10.380 1.00 86.56 90 TYR A O 1
ATOM 729 N N . LEU A 1 91 ? -15.203 -2.976 12.446 1.00 85.00 91 LEU A N 1
ATOM 730 C CA . LEU A 1 91 ? -14.310 -1.865 12.113 1.00 85.00 91 LEU A CA 1
ATOM 731 C C . LEU A 1 91 ? -13.254 -2.263 11.075 1.00 85.00 91 LEU A C 1
ATOM 733 O O . LEU A 1 91 ? -13.059 -1.536 10.099 1.00 85.00 91 LEU A O 1
ATOM 737 N N . ASP A 1 92 ? -12.644 -3.443 11.223 1.00 84.19 92 ASP A N 1
ATOM 738 C CA . ASP A 1 92 ? -11.681 -3.977 10.254 1.00 84.19 92 ASP A CA 1
ATOM 739 C C . ASP A 1 92 ? -12.348 -4.104 8.884 1.00 84.19 92 ASP A C 1
ATOM 741 O O . ASP A 1 92 ? -11.861 -3.557 7.901 1.00 84.19 92 ASP A O 1
ATOM 745 N N . LYS A 1 93 ? -13.527 -4.735 8.806 1.00 85.25 93 LYS A N 1
ATOM 746 C CA . LYS A 1 93 ? -14.251 -4.912 7.540 1.00 85.25 93 LYS A CA 1
ATOM 747 C C . LYS A 1 93 ? -14.640 -3.579 6.896 1.00 85.25 93 LYS A C 1
ATOM 749 O O . LYS A 1 93 ? -14.594 -3.469 5.669 1.00 85.25 93 LYS A O 1
ATOM 754 N N . LYS A 1 94 ? -15.028 -2.586 7.700 1.00 84.88 94 LYS A N 1
ATOM 755 C CA . LYS A 1 94 ? -15.484 -1.275 7.224 1.00 84.88 94 LYS A CA 1
ATOM 756 C C . LYS A 1 94 ? -14.335 -0.402 6.717 1.00 84.88 94 LYS A C 1
ATOM 758 O O . LYS A 1 94 ? -14.474 0.223 5.664 1.00 84.88 94 LYS A O 1
ATOM 763 N N . TYR A 1 95 ? -13.215 -0.365 7.436 1.00 82.75 95 TYR A N 1
ATOM 764 C CA . TYR A 1 95 ? -12.152 0.613 7.196 1.00 82.75 95 TYR A CA 1
ATOM 765 C C . TYR A 1 95 ? -10.890 0.026 6.557 1.00 82.75 95 TYR A C 1
ATOM 767 O O . TYR A 1 95 ? -10.326 0.664 5.664 1.00 82.75 95 TYR A O 1
ATOM 775 N N . LEU A 1 96 ? -10.491 -1.191 6.932 1.00 80.06 96 LEU A N 1
ATOM 776 C CA . LEU A 1 96 ? -9.249 -1.840 6.482 1.00 80.06 96 LEU A CA 1
ATOM 777 C C . LEU A 1 96 ? -9.461 -3.141 5.694 1.00 80.06 96 LEU A C 1
ATOM 779 O O . LEU A 1 96 ? -8.501 -3.786 5.279 1.00 80.06 96 LEU A O 1
ATOM 783 N N . GLY A 1 97 ? -10.710 -3.537 5.464 1.00 80.56 97 GLY A N 1
ATOM 784 C CA . GLY A 1 97 ? -11.030 -4.789 4.797 1.00 80.56 97 GLY A CA 1
ATOM 785 C C . GLY A 1 97 ? -10.490 -4.831 3.370 1.00 80.56 97 GLY A C 1
ATOM 786 O O . GLY A 1 97 ? -10.264 -3.796 2.744 1.00 80.56 97 GLY A O 1
ATOM 787 N N . VAL A 1 98 ? -10.373 -6.040 2.814 1.00 75.94 98 VAL A N 1
ATOM 788 C CA . VAL A 1 98 ? -9.859 -6.285 1.451 1.00 75.94 98 VAL A CA 1
ATOM 789 C C . VAL A 1 98 ? -10.535 -5.387 0.408 1.00 75.94 98 VAL A C 1
ATOM 791 O O . VAL A 1 98 ? -9.874 -4.846 -0.471 1.00 75.94 98 VAL A O 1
ATOM 794 N N . LYS A 1 99 ? -11.846 -5.142 0.548 1.00 77.56 99 LYS A N 1
ATOM 795 C CA . LYS A 1 99 ? -12.584 -4.219 -0.325 1.00 77.56 99 LYS A CA 1
ATOM 796 C C . LYS A 1 99 ? -12.075 -2.777 -0.217 1.00 77.56 99 LYS A C 1
ATOM 798 O O . LYS A 1 99 ? -11.884 -2.134 -1.244 1.00 77.56 99 LYS A O 1
ATOM 803 N N . SER A 1 100 ? -11.860 -2.268 0.997 1.00 78.19 100 SER A N 1
ATOM 804 C CA . SER A 1 100 ? -11.304 -0.927 1.236 1.00 78.19 100 SER A CA 1
ATOM 805 C C . SER A 1 100 ? -9.891 -0.834 0.660 1.00 78.19 100 SER A C 1
ATOM 807 O O . SER A 1 100 ? -9.585 0.099 -0.075 1.00 78.19 100 SER A O 1
ATOM 809 N N . LEU A 1 101 ? -9.076 -1.867 0.886 1.00 80.00 101 LEU A N 1
ATOM 810 C CA . LEU A 1 101 ? -7.697 -1.925 0.419 1.00 80.00 101 LEU A CA 1
ATOM 811 C C . LEU A 1 101 ? -7.587 -1.980 -1.116 1.00 80.00 101 LEU A C 1
ATOM 813 O O . LEU A 1 101 ? -6.682 -1.379 -1.679 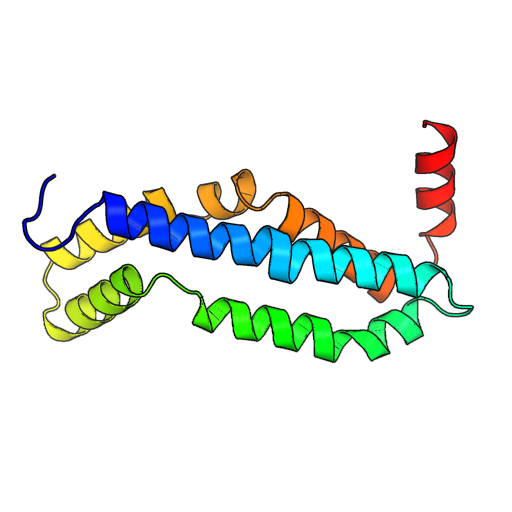1.00 80.00 101 LEU A O 1
ATOM 817 N N . LEU A 1 102 ? -8.512 -2.642 -1.814 1.00 80.38 102 LEU A N 1
ATOM 818 C CA . LEU A 1 102 ? -8.543 -2.668 -3.283 1.00 80.38 102 LEU A CA 1
ATOM 819 C C . LEU A 1 102 ? -9.117 -1.383 -3.890 1.00 80.38 102 LEU A C 1
ATOM 821 O O . LEU A 1 102 ? -8.588 -0.873 -4.870 1.00 80.38 102 LEU A O 1
ATOM 825 N N . THR A 1 103 ? -10.199 -0.853 -3.316 1.00 83.25 103 THR A N 1
ATOM 826 C CA . THR A 1 103 ? -10.928 0.282 -3.911 1.00 83.25 103 THR A CA 1
ATOM 827 C C . THR A 1 103 ? -10.311 1.638 -3.589 1.00 83.25 103 THR A C 1
ATOM 829 O O . THR A 1 103 ? -10.389 2.544 -4.412 1.00 83.25 103 THR A O 1
ATOM 832 N N . LYS A 1 104 ? -9.702 1.797 -2.409 1.00 84.38 104 LYS A N 1
ATOM 833 C CA . LYS A 1 104 ? -9.139 3.080 -1.963 1.00 84.38 104 LYS A CA 1
ATOM 834 C C . LYS A 1 104 ? -7.646 3.214 -2.226 1.00 84.38 104 LYS A C 1
ATOM 836 O O . LYS A 1 104 ? -7.151 4.334 -2.210 1.00 84.38 104 LYS A O 1
ATOM 841 N N . ASN A 1 105 ? -6.941 2.112 -2.492 1.00 89.31 105 ASN A N 1
ATOM 842 C CA . ASN A 1 105 ? -5.492 2.122 -2.694 1.00 89.31 105 ASN A CA 1
ATOM 843 C C . ASN A 1 105 ? -5.098 1.837 -4.152 1.00 89.31 105 ASN A C 1
ATOM 845 O O . ASN A 1 105 ? -4.197 1.050 -4.424 1.00 89.31 105 ASN A O 1
ATOM 849 N N . LEU A 1 106 ? -5.799 2.454 -5.110 1.00 90.00 106 LEU A N 1
ATOM 850 C CA . LEU A 1 106 ? -5.540 2.249 -6.542 1.00 90.00 106 LEU A CA 1
ATOM 851 C C . LEU A 1 106 ? -4.112 2.644 -6.938 1.00 90.00 106 LEU A C 1
ATOM 853 O O . LEU A 1 106 ? -3.466 1.914 -7.685 1.00 90.00 106 LEU A O 1
ATOM 857 N N . LEU A 1 107 ? -3.602 3.764 -6.415 1.00 91.75 107 LEU A N 1
ATOM 858 C CA . LEU A 1 107 ? -2.260 4.249 -6.744 1.00 91.75 107 LEU A CA 1
ATOM 859 C C . LEU A 1 107 ? -1.174 3.361 -6.130 1.00 91.75 107 LEU A C 1
ATOM 861 O O . LEU A 1 107 ? -0.156 3.110 -6.769 1.00 91.75 107 LEU A O 1
ATOM 865 N N . TYR A 1 108 ? -1.414 2.843 -4.923 1.00 93.44 108 TYR A N 1
ATOM 866 C CA . TYR A 1 108 ? -0.583 1.802 -4.316 1.00 93.44 108 TYR A CA 1
ATOM 867 C C . TYR A 1 108 ? -0.465 0.579 -5.228 1.00 93.44 108 TYR A C 1
ATOM 869 O O . TYR A 1 108 ? 0.645 0.189 -5.585 1.00 93.44 108 TYR A O 1
ATOM 877 N N . TRP A 1 109 ? -1.601 0.007 -5.642 1.00 92.38 109 TRP A N 1
ATOM 878 C CA . TRP A 1 109 ? -1.610 -1.180 -6.493 1.00 92.38 109 TRP A CA 1
ATOM 879 C C . TRP A 1 109 ? -0.928 -0.917 -7.825 1.00 92.38 109 TRP A C 1
ATOM 881 O O . TRP A 1 109 ? -0.049 -1.678 -8.213 1.00 92.38 109 TRP A O 1
ATOM 891 N N . TYR A 1 110 ? -1.272 0.188 -8.483 1.00 93.12 110 TYR A N 1
ATOM 892 C CA . TYR A 1 110 ? -0.665 0.561 -9.751 1.00 93.12 110 TYR A CA 1
ATOM 893 C C . TYR A 1 110 ? 0.852 0.738 -9.627 1.00 93.12 110 TYR A C 1
ATOM 895 O O . TYR A 1 110 ? 1.601 0.129 -10.385 1.00 93.12 110 TYR A O 1
ATOM 903 N N . GLY A 1 111 ? 1.319 1.507 -8.641 1.00 94.25 111 GLY A N 1
ATOM 904 C CA . GLY A 1 111 ? 2.743 1.771 -8.456 1.00 94.25 111 GLY A CA 1
ATOM 905 C C . GLY A 1 111 ? 3.551 0.530 -8.089 1.00 94.25 111 GLY A C 1
ATOM 906 O O . GLY A 1 111 ? 4.620 0.308 -8.657 1.00 94.25 111 GLY A O 1
ATOM 907 N N . CYS A 1 112 ? 3.034 -0.319 -7.196 1.00 92.81 112 CYS A N 1
ATOM 908 C CA . CYS A 1 112 ? 3.690 -1.578 -6.846 1.00 92.81 112 CYS A CA 1
ATOM 909 C C . CYS A 1 112 ? 3.688 -2.569 -8.014 1.00 92.81 112 CYS A C 1
ATOM 911 O O . CYS A 1 112 ? 4.723 -3.163 -8.301 1.00 92.81 112 CYS A O 1
ATOM 913 N N . SER A 1 113 ? 2.560 -2.743 -8.707 1.00 92.44 113 SER A N 1
ATOM 914 C CA . SER A 1 113 ? 2.476 -3.635 -9.866 1.00 92.44 113 SER A CA 1
ATOM 915 C C . SER A 1 113 ? 3.392 -3.177 -10.993 1.00 92.44 113 SER A C 1
ATOM 917 O O . SER A 1 113 ? 4.118 -3.996 -11.545 1.00 92.44 113 SER A O 1
ATOM 919 N N . PHE A 1 114 ? 3.418 -1.879 -11.296 1.00 92.94 114 PHE A N 1
ATOM 920 C CA . PHE A 1 114 ? 4.302 -1.322 -12.315 1.00 92.94 114 PHE A CA 1
ATOM 921 C C . PHE A 1 114 ? 5.776 -1.546 -11.959 1.00 92.94 114 PHE A C 1
ATOM 923 O O . PHE A 1 114 ? 6.546 -2.037 -12.779 1.00 92.94 114 PHE A O 1
ATOM 930 N N . TYR A 1 115 ? 6.155 -1.294 -10.705 1.00 93.62 115 TYR A N 1
ATOM 931 C CA . TYR A 1 115 ? 7.505 -1.575 -10.226 1.00 93.62 115 TYR A CA 1
ATOM 932 C C . TYR A 1 115 ? 7.876 -3.065 -10.326 1.00 93.62 115 TYR A C 1
ATOM 934 O O . TYR A 1 115 ? 8.971 -3.398 -10.775 1.00 93.62 115 TYR A O 1
ATOM 942 N N . LEU A 1 116 ? 6.960 -3.976 -9.978 1.00 91.56 116 LEU A N 1
ATOM 943 C CA . LEU A 1 116 ? 7.174 -5.419 -10.131 1.00 91.56 116 LEU A CA 1
ATOM 944 C C . LEU A 1 116 ? 7.327 -5.838 -11.597 1.00 91.56 116 LEU A C 1
ATOM 946 O O . LEU A 1 116 ? 8.132 -6.717 -11.888 1.00 91.56 116 LEU A O 1
ATOM 950 N N . VAL A 1 117 ? 6.601 -5.205 -12.521 1.00 90.56 117 VAL A N 1
ATOM 951 C CA . VAL A 1 117 ? 6.763 -5.444 -13.962 1.00 90.56 117 VAL A CA 1
ATOM 952 C C . VAL A 1 117 ? 8.167 -5.046 -14.417 1.00 90.56 117 VAL A C 1
ATOM 954 O O . VAL A 1 117 ? 8.825 -5.857 -15.063 1.00 90.56 117 VAL A O 1
ATOM 957 N N . VAL A 1 118 ? 8.670 -3.873 -14.011 1.00 90.12 118 VAL A N 1
ATOM 958 C CA . VAL A 1 118 ? 10.063 -3.456 -14.289 1.00 90.12 118 VAL A CA 1
ATOM 959 C C . VAL A 1 118 ? 11.078 -4.433 -13.692 1.00 90.12 118 VAL A C 1
ATOM 961 O O . VAL A 1 118 ? 12.079 -4.755 -14.328 1.00 90.12 118 VAL A O 1
ATOM 964 N N . LEU A 1 119 ? 10.808 -4.951 -12.494 1.00 89.12 119 LEU A N 1
ATOM 965 C CA . LEU A 1 119 ? 11.705 -5.872 -11.799 1.00 89.12 119 LEU A CA 1
ATOM 966 C C . LEU A 1 119 ? 11.733 -7.291 -12.404 1.00 89.12 119 LEU A C 1
ATOM 968 O O . LEU A 1 119 ? 12.766 -7.959 -12.341 1.00 89.12 119 LEU A O 1
ATOM 972 N N . VAL A 1 120 ? 10.612 -7.785 -12.939 1.00 85.31 120 VAL A N 1
ATOM 973 C CA . VAL A 1 120 ? 10.454 -9.201 -13.329 1.00 85.31 120 VAL A CA 1
ATOM 974 C C . VAL A 1 120 ? 10.392 -9.403 -14.844 1.00 85.31 120 VAL A C 1
ATOM 976 O O . VAL A 1 120 ? 10.893 -10.409 -15.334 1.00 85.31 120 VAL A O 1
ATOM 979 N N . ILE A 1 121 ? 9.781 -8.482 -15.593 1.00 71.44 121 ILE A N 1
ATOM 980 C CA . ILE A 1 121 ? 9.366 -8.694 -16.990 1.00 71.44 121 ILE A CA 1
ATOM 981 C C . ILE A 1 121 ? 9.895 -7.562 -17.882 1.00 71.44 121 ILE A C 1
ATOM 983 O O . ILE A 1 121 ? 9.159 -6.998 -18.688 1.00 71.44 121 ILE A O 1
ATOM 987 N N . HIS A 1 122 ? 11.171 -7.189 -17.748 1.00 63.38 122 HIS A N 1
ATOM 988 C CA . HIS A 1 122 ? 11.705 -6.105 -18.576 1.00 63.38 122 HIS A CA 1
ATOM 989 C C . HIS A 1 122 ? 11.696 -6.440 -20.084 1.00 63.38 122 HIS A C 1
ATOM 991 O O . HIS A 1 122 ? 11.404 -5.556 -20.882 1.00 63.38 122 HIS A O 1
ATOM 997 N N . GLU A 1 123 ? 11.861 -7.712 -20.475 1.00 63.66 123 GLU A N 1
ATOM 998 C CA . GLU A 1 123 ? 11.863 -8.149 -21.889 1.00 63.66 123 GLU A CA 1
ATOM 999 C C . GLU A 1 123 ? 10.590 -7.802 -22.690 1.00 63.66 123 GLU A C 1
ATOM 1001 O O . GLU A 1 123 ? 10.633 -7.805 -23.916 1.00 63.66 123 GLU A O 1
ATOM 1006 N N . TYR A 1 124 ? 9.464 -7.480 -22.041 1.00 61.97 124 TYR A N 1
ATOM 1007 C CA . TYR A 1 124 ? 8.205 -7.128 -22.722 1.00 61.97 124 TYR A CA 1
ATOM 1008 C C . TYR A 1 124 ? 7.765 -5.678 -22.491 1.00 61.97 124 TYR A C 1
ATOM 1010 O O . TYR A 1 124 ? 6.700 -5.270 -22.960 1.00 61.97 124 TYR A O 1
ATOM 1018 N N . ILE A 1 125 ? 8.559 -4.889 -21.765 1.00 63.00 125 ILE A N 1
ATOM 1019 C CA . ILE A 1 125 ? 8.193 -3.514 -21.420 1.00 63.00 125 ILE A CA 1
ATOM 1020 C C . ILE A 1 125 ? 8.191 -2.608 -22.643 1.00 63.00 125 ILE A C 1
ATOM 1022 O O . ILE A 1 125 ? 7.287 -1.784 -22.751 1.00 63.00 125 ILE A O 1
ATOM 1026 N N . ASP A 1 126 ? 9.117 -2.799 -23.582 1.00 62.25 126 ASP A N 1
ATOM 1027 C CA . ASP A 1 126 ? 9.170 -1.988 -24.802 1.00 62.25 126 ASP A CA 1
ATOM 1028 C C . ASP A 1 126 ? 7.863 -2.101 -25.598 1.00 62.25 126 ASP A C 1
ATOM 1030 O O . ASP A 1 126 ? 7.295 -1.089 -25.993 1.00 62.25 126 ASP A O 1
ATOM 1034 N N . VAL A 1 127 ? 7.300 -3.311 -25.706 1.00 62.28 127 VAL A N 1
ATOM 1035 C CA . VAL A 1 127 ? 6.014 -3.560 -26.380 1.00 62.28 127 VAL A CA 1
ATOM 1036 C C . VAL A 1 127 ? 4.853 -2.883 -25.648 1.00 62.28 127 VAL A C 1
ATOM 1038 O O . VAL A 1 127 ? 3.970 -2.309 -26.280 1.00 62.28 127 VAL A O 1
ATOM 1041 N N . VAL A 1 128 ? 4.836 -2.928 -24.312 1.00 62.47 128 VAL A N 1
ATOM 1042 C CA . VAL A 1 128 ? 3.766 -2.320 -23.503 1.00 62.47 128 VAL A CA 1
ATOM 1043 C C . VAL A 1 128 ? 3.845 -0.792 -23.527 1.00 62.47 128 VAL A C 1
ATOM 1045 O O . VAL A 1 128 ? 2.814 -0.139 -23.667 1.00 62.47 128 VAL A O 1
ATOM 1048 N N . ILE A 1 129 ? 5.045 -0.215 -23.425 1.00 65.06 129 ILE A N 1
ATOM 1049 C CA . ILE A 1 129 ? 5.270 1.232 -23.530 1.00 65.06 129 ILE A CA 1
ATOM 1050 C C . ILE A 1 129 ? 4.896 1.715 -24.929 1.00 65.06 129 ILE A C 1
ATOM 1052 O O . ILE A 1 129 ? 4.166 2.697 -25.053 1.00 65.06 129 ILE A O 1
ATOM 1056 N N . GLU A 1 130 ? 5.326 1.008 -25.973 1.00 63.19 130 GLU A N 1
ATOM 1057 C CA . GLU A 1 130 ? 4.996 1.343 -27.356 1.00 63.19 130 GLU A CA 1
ATOM 1058 C C . GLU A 1 130 ? 3.481 1.271 -27.599 1.00 63.19 130 GLU A C 1
ATOM 1060 O O . GLU A 1 130 ? 2.918 2.166 -28.221 1.00 63.19 130 GLU A O 1
ATOM 1065 N N . LEU A 1 131 ? 2.782 0.282 -27.030 1.00 59.50 131 LEU A N 1
ATOM 1066 C CA . LEU A 1 131 ? 1.318 0.227 -27.040 1.00 59.50 131 LEU A CA 1
ATOM 1067 C C . LEU A 1 131 ? 0.688 1.418 -26.306 1.00 59.50 131 LEU A C 1
ATOM 1069 O O . LEU A 1 131 ? -0.192 2.066 -26.861 1.00 59.50 131 LEU A O 1
ATOM 1073 N N . ILE A 1 132 ? 1.127 1.743 -25.090 1.00 65.56 132 ILE A N 1
ATOM 1074 C CA . ILE A 1 132 ? 0.539 2.838 -24.302 1.00 65.56 132 ILE A CA 1
ATOM 1075 C C . ILE A 1 132 ? 0.719 4.187 -25.011 1.00 65.56 132 ILE A C 1
ATOM 1077 O O . ILE A 1 132 ? -0.250 4.928 -25.141 1.00 65.56 132 ILE A O 1
ATOM 1081 N N . PHE A 1 133 ? 1.920 4.489 -25.512 1.00 60.28 133 PHE A N 1
ATOM 1082 C CA . PHE A 1 133 ? 2.202 5.749 -26.210 1.00 60.28 133 PHE A CA 1
ATOM 1083 C C . PHE A 1 133 ? 1.607 5.823 -27.617 1.00 60.28 133 PHE A C 1
ATOM 1085 O O . PHE A 1 133 ? 1.409 6.915 -28.130 1.00 60.28 133 PHE A O 1
ATOM 1092 N N . LYS A 1 134 ? 1.306 4.688 -28.252 1.00 61.03 134 LYS A N 1
ATOM 1093 C CA . LYS A 1 134 ? 0.649 4.661 -29.566 1.00 61.03 134 LYS A CA 1
ATOM 1094 C C . LYS A 1 134 ? -0.854 4.950 -29.497 1.00 61.03 134 LYS A C 1
ATOM 1096 O O . LYS A 1 134 ? -1.435 5.327 -30.512 1.00 61.03 134 LYS A O 1
ATOM 1101 N N . TYR A 1 135 ? -1.482 4.745 -28.340 1.00 51.22 135 TYR A N 1
ATOM 1102 C CA . TYR A 1 135 ? -2.918 4.978 -28.124 1.00 51.22 135 TYR A CA 1
ATOM 1103 C C . TYR A 1 135 ? -3.220 6.198 -27.229 1.00 51.22 135 TYR A C 1
ATOM 1105 O O . TYR A 1 135 ? -4.385 6.419 -26.890 1.00 51.22 135 TYR A O 1
ATOM 1113 N N . LEU A 1 136 ? -2.194 6.976 -26.871 1.00 47.78 136 LEU A N 1
ATOM 1114 C CA . LEU A 1 136 ? -2.268 8.293 -26.224 1.00 47.78 136 LEU A CA 1
ATOM 1115 C C . LEU A 1 136 ? -2.006 9.393 -27.258 1.00 47.78 136 LEU A C 1
ATOM 1117 O O . LEU A 1 136 ? -2.708 10.425 -27.181 1.00 47.78 136 LEU A O 1
#

Radius of gyration: 19.3 Å; chains: 1; bounding box: 44×22×57 Å

Organism: NCBI:txid1960125

pLDDT: mean 83.53, std 12.11, range [38.16, 95.62]

Sequence (136 aa):
MESKLFDEEDIKQEAKKHNDFLNTGVGLISFTLALTCLSFNDPQKAALLCFPIVLGILLQARNHFPPTLREIKILEKETKDEHVIEVRKYLDKKYLGVKSLLTKNLLYWYGCSFYLVVLVIHEYIDVVIELIFKYL